Protein AF-A0A7Y2A529-F1 (afdb_monomer_lite)

Foldseek 3Di:
DDDPCDPVNVVVVVVCVVQVLVVLLVPDDPLLVVVLVQQVVCCLVPVAGDQLVVGDVVSVVSCVVSVQWDADPRGTQDGPQFGPDDDPAWADRPPYITDGPDNVSNVD

pLDDT: mean 90.84, std 10.88, range [36.41, 98.38]

Structure (mmCIF, N/CA/C/O backbone):
data_AF-A0A7Y2A529-F1
#
_entry.id   AF-A0A7Y2A529-F1
#
loop_
_atom_site.group_PDB
_atom_site.id
_atom_site.type_symbol
_atom_site.label_atom_id
_atom_site.label_alt_id
_atom_site.label_comp_id
_atom_site.label_asym_id
_atom_site.label_entity_id
_atom_site.label_seq_id
_atom_site.pdbx_PDB_ins_code
_atom_site.Cartn_x
_atom_site.Cartn_y
_atom_site.Cartn_z
_atom_site.occupancy
_atom_site.B_iso_or_equiv
_atom_site.auth_seq_id
_atom_site.auth_comp_id
_atom_site.auth_asym_id
_atom_site.auth_atom_id
_atom_site.pdbx_PDB_model_num
ATOM 1 N N . MET A 1 1 ? 21.119 -25.361 -26.525 1.00 36.41 1 MET A N 1
ATOM 2 C CA . MET A 1 1 ? 19.965 -25.465 -25.611 1.00 36.41 1 MET A CA 1
ATOM 3 C C . MET A 1 1 ? 19.325 -24.086 -25.558 1.00 36.41 1 MET A C 1
ATOM 5 O O . MET A 1 1 ? 19.829 -23.227 -24.855 1.00 36.41 1 MET A O 1
ATOM 9 N N . LEU A 1 2 ? 18.344 -23.828 -26.427 1.00 43.34 2 LEU A N 1
ATOM 10 C CA . LEU A 1 2 ? 17.608 -22.561 -26.476 1.00 43.34 2 LEU A CA 1
ATOM 11 C C . LEU A 1 2 ? 16.368 -22.736 -25.604 1.00 43.34 2 LEU A C 1
ATOM 13 O O . LEU A 1 2 ? 15.503 -23.541 -25.943 1.00 43.34 2 LEU A O 1
ATOM 17 N N . ILE A 1 3 ? 16.312 -22.040 -24.471 1.00 50.44 3 ILE A N 1
ATOM 18 C CA . ILE A 1 3 ? 15.067 -21.906 -23.718 1.00 50.44 3 ILE A CA 1
ATOM 19 C C . ILE A 1 3 ? 14.208 -20.959 -24.552 1.00 50.44 3 ILE A C 1
ATOM 21 O O . ILE A 1 3 ? 14.548 -19.789 -24.705 1.00 50.44 3 ILE A O 1
ATOM 25 N N . ALA A 1 4 ? 13.158 -21.486 -25.177 1.00 55.56 4 ALA A N 1
ATOM 26 C CA . ALA A 1 4 ? 12.121 -20.648 -25.749 1.00 55.56 4 ALA A CA 1
ATOM 27 C C . ALA A 1 4 ? 11.462 -19.920 -24.575 1.00 55.56 4 ALA A C 1
ATOM 29 O O . ALA A 1 4 ? 10.769 -20.556 -23.783 1.00 55.56 4 ALA A O 1
ATOM 30 N N . THR A 1 5 ? 11.737 -18.625 -24.424 1.00 58.34 5 THR A N 1
ATOM 31 C CA . THR A 1 5 ? 11.035 -17.768 -23.468 1.00 58.34 5 THR A CA 1
ATOM 32 C C . THR A 1 5 ? 9.548 -17.921 -23.757 1.00 58.34 5 THR A C 1
ATOM 34 O O . THR A 1 5 ? 9.103 -17.689 -24.888 1.00 58.34 5 THR A O 1
ATOM 37 N N . SER A 1 6 ? 8.788 -18.423 -22.785 1.00 75.88 6 SER A N 1
ATOM 38 C CA . SER A 1 6 ? 7.368 -18.662 -22.999 1.00 75.88 6 SER A CA 1
ATOM 39 C C . SER A 1 6 ? 6.664 -17.316 -23.191 1.00 75.88 6 SER A C 1
ATOM 41 O O . SER A 1 6 ? 7.129 -16.274 -22.726 1.00 75.88 6 SER A O 1
ATOM 43 N N . THR A 1 7 ? 5.518 -17.302 -23.871 1.00 83.62 7 THR A N 1
ATOM 44 C CA . THR 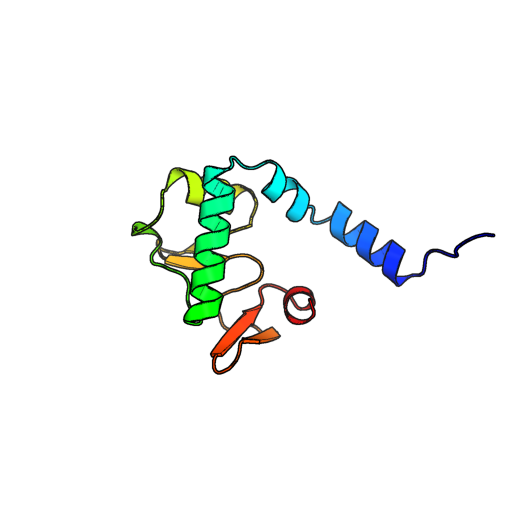A 1 7 ? 4.720 -16.072 -24.014 1.00 83.62 7 THR A CA 1
ATOM 45 C C . THR A 1 7 ? 4.359 -15.453 -22.655 1.00 83.62 7 THR A C 1
ATOM 47 O O . THR A 1 7 ? 4.173 -14.239 -22.579 1.00 83.62 7 THR A O 1
ATOM 50 N N . ALA A 1 8 ? 4.300 -16.265 -21.592 1.00 82.38 8 ALA A N 1
ATOM 51 C CA . ALA A 1 8 ? 4.072 -15.811 -20.225 1.00 82.38 8 ALA A CA 1
ATOM 52 C C . ALA A 1 8 ? 5.277 -15.041 -19.667 1.00 82.38 8 ALA A C 1
ATOM 54 O O . ALA A 1 8 ? 5.088 -13.935 -19.172 1.00 82.38 8 ALA A O 1
ATOM 55 N N . ASP A 1 9 ? 6.498 -15.555 -19.828 1.00 86.88 9 ASP A N 1
ATOM 56 C CA . ASP A 1 9 ? 7.722 -14.898 -19.342 1.00 86.88 9 ASP A CA 1
ATOM 57 C C . ASP A 1 9 ? 7.917 -13.532 -20.011 1.00 86.88 9 ASP A C 1
ATOM 59 O O . ASP A 1 9 ? 8.051 -12.510 -19.343 1.00 86.88 9 ASP A O 1
ATOM 63 N N . ALA A 1 10 ? 7.796 -13.481 -21.342 1.00 87.12 10 ALA A N 1
ATOM 64 C CA . ALA A 1 10 ? 7.857 -12.226 -22.093 1.00 87.12 10 ALA A CA 1
ATOM 65 C C . ALA A 1 10 ? 6.675 -11.285 -21.776 1.00 87.12 10 ALA A C 1
ATOM 67 O O . ALA A 1 10 ? 6.731 -10.080 -22.032 1.00 87.12 10 ALA A O 1
ATOM 68 N N . GLY A 1 11 ? 5.554 -11.826 -21.291 1.00 86.69 11 GLY A N 1
ATOM 69 C CA . GLY A 1 11 ? 4.423 -11.055 -20.778 1.00 86.69 11 GLY A CA 1
ATOM 70 C C . GLY A 1 11 ? 4.734 -10.420 -19.427 1.00 86.69 11 GLY A C 1
ATOM 71 O O . GLY A 1 11 ? 4.534 -9.218 -19.271 1.00 86.69 11 GLY A O 1
ATOM 72 N N . PHE A 1 12 ? 5.269 -11.209 -18.496 1.00 85.44 12 PHE A N 1
ATOM 73 C CA . PHE A 1 12 ? 5.687 -10.758 -17.174 1.00 85.44 12 PHE A CA 1
ATOM 74 C C . PHE A 1 12 ? 6.793 -9.704 -17.269 1.00 85.44 12 PHE A C 1
ATOM 76 O O . PHE A 1 12 ? 6.636 -8.629 -16.704 1.00 85.44 12 PHE A O 1
ATOM 83 N N . GLU A 1 13 ? 7.835 -9.932 -18.074 1.00 88.12 13 GLU A N 1
ATOM 84 C CA . GLU A 1 13 ? 8.909 -8.950 -18.293 1.00 88.12 13 GLU A CA 1
ATOM 85 C C . GLU A 1 13 ? 8.371 -7.602 -18.797 1.00 88.12 13 GLU A C 1
ATOM 87 O O . GLU A 1 13 ? 8.748 -6.547 -18.287 1.00 88.12 13 GLU A O 1
ATOM 92 N N . ARG A 1 14 ? 7.441 -7.616 -19.764 1.00 89.88 14 ARG A N 1
ATOM 93 C CA . ARG A 1 14 ? 6.795 -6.385 -20.252 1.00 89.88 14 ARG A CA 1
ATOM 94 C C . ARG A 1 14 ? 5.948 -5.716 -19.179 1.00 89.88 14 ARG A C 1
ATOM 96 O O . ARG A 1 14 ? 5.965 -4.489 -19.091 1.00 89.88 14 ARG A O 1
ATOM 103 N N . LEU A 1 15 ? 5.205 -6.493 -18.393 1.00 86.19 15 LEU A N 1
ATOM 104 C CA . LEU A 1 15 ? 4.400 -5.964 -17.298 1.00 86.19 15 LEU A CA 1
ATOM 105 C C . LEU A 1 15 ? 5.294 -5.293 -16.250 1.00 86.19 15 LEU A C 1
ATOM 107 O O . LEU A 1 15 ? 5.053 -4.134 -15.932 1.00 86.19 15 LEU A O 1
ATOM 111 N N . SER A 1 16 ? 6.344 -5.969 -15.780 1.00 86.44 16 SER A N 1
ATOM 112 C CA . SER A 1 16 ? 7.297 -5.429 -14.803 1.00 86.44 16 SER A CA 1
ATOM 113 C C . SER A 1 16 ? 8.016 -4.185 -15.325 1.00 86.44 16 SER A C 1
ATOM 115 O O . SER A 1 16 ? 8.175 -3.221 -14.586 1.00 86.44 16 SER A O 1
ATOM 117 N N . ALA A 1 17 ? 8.375 -4.156 -16.613 1.00 89.06 17 ALA A N 1
ATOM 118 C CA . ALA A 1 17 ? 8.957 -2.968 -17.237 1.00 89.06 17 ALA A CA 1
ATOM 119 C C . ALA A 1 17 ? 7.962 -1.796 -17.345 1.00 89.06 17 ALA A C 1
ATOM 121 O O . ALA A 1 17 ? 8.368 -0.636 -17.299 1.00 89.06 17 ALA A O 1
ATOM 122 N N . THR A 1 18 ? 6.665 -2.082 -17.500 1.00 89.12 18 THR A N 1
ATOM 123 C CA . THR A 1 18 ? 5.612 -1.055 -17.604 1.00 89.12 18 THR A CA 1
ATOM 124 C C . THR A 1 18 ? 5.186 -0.538 -16.227 1.00 89.12 18 THR A C 1
ATOM 126 O O . THR A 1 18 ? 4.924 0.653 -16.069 1.00 89.12 18 THR A O 1
ATOM 129 N N . PHE A 1 19 ? 5.151 -1.417 -15.224 1.00 86.31 19 PHE A N 1
ATOM 130 C CA . PHE A 1 19 ? 4.720 -1.134 -13.856 1.00 86.31 19 PHE A CA 1
ATOM 131 C C . PHE A 1 19 ? 5.815 -1.545 -12.856 1.00 86.31 19 PHE A C 1
ATOM 133 O O . PHE A 1 19 ? 5.681 -2.562 -12.170 1.00 86.31 19 PHE A O 1
ATOM 140 N N . PRO A 1 20 ? 6.906 -0.765 -12.742 1.00 91.31 20 PRO A N 1
ATOM 141 C CA . PRO A 1 20 ? 8.084 -1.129 -11.953 1.00 91.31 20 PRO A CA 1
ATOM 142 C C . PRO A 1 20 ? 7.896 -0.832 -10.455 1.00 91.31 20 PRO A C 1
ATOM 144 O O . PRO A 1 20 ? 8.779 -0.278 -9.802 1.00 91.31 20 PRO A O 1
ATOM 147 N N . LEU A 1 21 ? 6.726 -1.154 -9.891 1.00 90.50 21 LEU A N 1
ATOM 148 C CA . LEU A 1 21 ? 6.401 -0.852 -8.493 1.00 90.50 21 LEU A CA 1
ATOM 149 C C . LEU A 1 21 ? 7.402 -1.499 -7.527 1.00 90.50 21 LEU A C 1
ATOM 151 O O . LEU A 1 21 ? 7.822 -0.860 -6.569 1.00 90.50 21 LEU A O 1
ATOM 155 N N . ALA A 1 22 ? 7.816 -2.740 -7.798 1.00 88.94 22 ALA A N 1
ATOM 156 C CA . ALA A 1 22 ? 8.786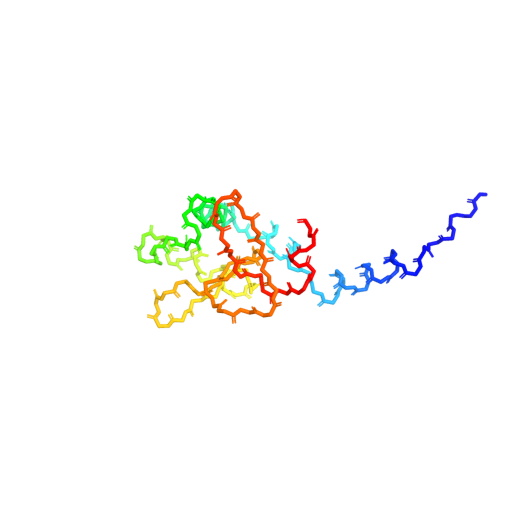 -3.450 -6.967 1.00 88.94 22 ALA A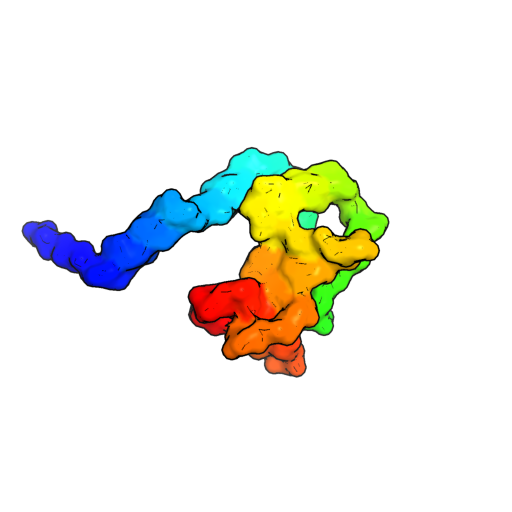 CA 1
ATOM 157 C C . ALA A 1 22 ? 10.133 -2.710 -6.882 1.00 88.94 22 ALA A C 1
ATOM 159 O O . ALA A 1 22 ? 10.672 -2.554 -5.786 1.00 88.94 22 ALA A O 1
ATOM 160 N N . ASP A 1 23 ? 10.633 -2.202 -8.012 1.00 93.88 23 ASP A N 1
ATOM 161 C CA . ASP A 1 23 ? 11.887 -1.446 -8.066 1.00 93.88 23 ASP A CA 1
ATOM 162 C C . ASP A 1 23 ? 11.745 -0.111 -7.326 1.00 93.88 23 ASP A C 1
ATOM 164 O O . ASP A 1 23 ? 12.551 0.206 -6.451 1.00 93.88 23 ASP A O 1
ATOM 168 N N . ARG A 1 24 ? 10.655 0.627 -7.581 1.00 95.75 24 ARG A N 1
ATOM 169 C CA . ARG A 1 24 ? 10.365 1.894 -6.886 1.00 95.75 24 ARG A CA 1
ATOM 170 C C . ARG A 1 24 ? 10.265 1.706 -5.373 1.00 95.75 24 ARG A C 1
ATOM 172 O O . ARG A 1 24 ? 10.793 2.513 -4.614 1.00 95.75 24 ARG A O 1
ATOM 179 N N . LEU A 1 25 ? 9.619 0.630 -4.923 1.00 94.56 25 LEU A N 1
ATOM 180 C CA . LEU A 1 25 ? 9.492 0.302 -3.505 1.00 94.56 25 LEU A CA 1
ATOM 181 C C . LEU A 1 25 ? 10.852 -0.057 -2.888 1.00 94.56 25 LEU A C 1
ATOM 183 O O . LEU A 1 25 ? 11.117 0.314 -1.745 1.00 94.56 25 LEU A O 1
ATOM 187 N N . ALA A 1 26 ? 11.724 -0.751 -3.627 1.00 94.31 26 ALA A N 1
ATOM 188 C CA . ALA A 1 26 ? 13.073 -1.094 -3.178 1.00 94.31 26 ALA A CA 1
ATOM 189 C C . ALA A 1 26 ? 13.969 0.146 -3.006 1.00 94.31 26 ALA A C 1
ATOM 191 O O . ALA A 1 26 ? 14.788 0.183 -2.084 1.00 94.31 26 ALA A O 1
ATOM 192 N N . GLU A 1 27 ? 13.778 1.168 -3.840 1.00 97.25 27 GLU A N 1
ATOM 193 C CA . GLU A 1 27 ? 14.515 2.438 -3.796 1.00 97.25 27 GLU A CA 1
ATOM 194 C C . GLU A 1 27 ? 14.084 3.369 -2.649 1.00 97.25 27 GLU A C 1
ATOM 196 O O . GLU A 1 27 ? 14.839 4.269 -2.268 1.00 97.25 27 GLU A O 1
ATOM 201 N N . LEU A 1 28 ? 12.906 3.154 -2.054 1.00 97.50 28 LEU A N 1
ATOM 202 C CA . LEU A 1 28 ? 12.440 3.959 -0.924 1.00 97.50 28 LEU A CA 1
ATOM 203 C C . LEU A 1 28 ? 13.344 3.814 0.307 1.00 97.50 28 LEU A C 1
ATOM 205 O O . LEU A 1 28 ? 13.926 2.754 0.512 1.00 97.50 28 LEU A O 1
ATOM 209 N N . PRO A 1 29 ? 13.400 4.807 1.212 1.00 97.31 29 PRO A N 1
ATOM 210 C CA . PRO A 1 29 ? 14.101 4.669 2.486 1.00 97.31 29 PRO A CA 1
ATOM 211 C C . PRO A 1 29 ? 13.600 3.480 3.317 1.00 97.31 29 PRO A C 1
ATOM 213 O O . PRO A 1 29 ? 12.405 3.174 3.338 1.00 97.31 29 PRO A O 1
ATOM 216 N N . ASP A 1 30 ? 14.486 2.870 4.110 1.00 97.81 30 ASP A N 1
ATOM 217 C CA . ASP A 1 30 ? 14.149 1.734 4.980 1.00 97.81 30 ASP A CA 1
ATOM 218 C C . ASP A 1 30 ? 12.941 1.999 5.893 1.00 97.81 30 ASP A C 1
ATOM 220 O O . ASP A 1 30 ? 12.172 1.086 6.190 1.00 97.81 30 ASP A O 1
ATOM 224 N N . GLY A 1 31 ? 12.781 3.245 6.356 1.00 98.00 31 GLY A N 1
ATOM 225 C CA . GLY A 1 31 ? 11.637 3.669 7.164 1.00 98.00 31 GLY A CA 1
ATOM 226 C C . GLY A 1 31 ? 10.311 3.503 6.426 1.00 98.00 31 GLY A C 1
ATOM 227 O O . GLY A 1 31 ? 9.402 2.868 6.956 1.00 98.00 31 GLY A O 1
ATOM 228 N N . ALA A 1 32 ? 10.242 3.961 5.175 1.00 98.12 32 ALA A N 1
ATOM 229 C CA . ALA A 1 32 ? 9.057 3.830 4.335 1.00 98.12 32 ALA A CA 1
ATOM 230 C C . ALA A 1 32 ? 8.752 2.366 3.998 1.00 98.12 32 ALA A C 1
ATOM 232 O O . ALA A 1 32 ? 7.611 1.930 4.139 1.00 98.12 32 ALA A O 1
ATOM 233 N N . ARG A 1 33 ? 9.773 1.561 3.673 1.00 98.00 33 ARG A N 1
ATOM 234 C CA . ARG A 1 33 ? 9.581 0.119 3.428 1.00 98.00 33 ARG A CA 1
ATOM 235 C C . ARG A 1 33 ? 9.067 -0.622 4.668 1.00 98.00 33 ARG A C 1
ATOM 237 O O . ARG A 1 33 ? 8.217 -1.502 4.554 1.00 98.00 33 ARG A O 1
ATOM 244 N N . ARG A 1 34 ? 9.534 -0.256 5.870 1.00 98.12 34 ARG A N 1
ATOM 245 C CA . ARG A 1 34 ? 8.992 -0.800 7.130 1.00 98.12 34 ARG A CA 1
ATOM 246 C C . ARG A 1 34 ? 7.556 -0.349 7.386 1.00 98.12 34 ARG A C 1
ATOM 248 O O . ARG A 1 34 ? 6.761 -1.164 7.842 1.00 98.12 34 ARG A O 1
ATOM 255 N N . THR A 1 35 ? 7.218 0.905 7.087 1.00 98.38 35 THR A N 1
ATOM 256 C CA . THR A 1 35 ? 5.838 1.405 7.182 1.00 98.38 35 THR A CA 1
ATOM 257 C C . THR A 1 35 ? 4.905 0.642 6.243 1.00 98.38 35 THR A C 1
ATOM 259 O O . THR A 1 35 ? 3.850 0.200 6.688 1.00 98.38 35 THR A O 1
ATOM 262 N N . HIS A 1 36 ? 5.307 0.403 4.991 1.00 98.19 36 HIS A N 1
ATOM 263 C CA . HIS A 1 36 ? 4.536 -0.415 4.046 1.00 98.19 36 HIS A CA 1
ATOM 264 C C . HIS A 1 36 ? 4.295 -1.823 4.580 1.00 98.19 36 HIS A C 1
ATOM 266 O O . HIS A 1 36 ? 3.153 -2.271 4.646 1.00 98.19 36 HIS A O 1
ATOM 272 N N . ARG A 1 37 ? 5.350 -2.478 5.079 1.00 97.75 37 ARG A N 1
ATOM 273 C CA . ARG A 1 37 ? 5.228 -3.798 5.702 1.00 97.75 37 ARG A CA 1
ATOM 274 C C . ARG A 1 37 ? 4.260 -3.800 6.885 1.00 97.75 37 ARG A C 1
ATOM 276 O O . ARG A 1 37 ? 3.430 -4.692 6.967 1.00 97.75 37 ARG A O 1
ATOM 283 N N . ALA A 1 38 ? 4.324 -2.801 7.763 1.00 98.06 38 ALA A N 1
ATOM 284 C CA . ALA A 1 38 ? 3.417 -2.706 8.906 1.00 98.06 38 ALA A CA 1
ATOM 285 C C . ALA A 1 38 ? 1.945 -2.538 8.480 1.00 98.06 38 ALA A C 1
ATOM 287 O O . ALA A 1 38 ? 1.053 -3.093 9.122 1.00 98.06 38 ALA A O 1
ATOM 288 N N . ILE A 1 39 ? 1.683 -1.813 7.386 1.00 98.12 39 ILE A N 1
ATOM 289 C CA . ILE A 1 39 ? 0.333 -1.703 6.815 1.00 98.12 39 ILE A CA 1
ATOM 290 C C . ILE A 1 39 ? -0.143 -3.073 6.322 1.00 98.12 39 ILE A C 1
ATOM 292 O O . ILE A 1 39 ? -1.244 -3.493 6.676 1.00 98.12 39 ILE A O 1
ATOM 296 N N . LEU A 1 40 ? 0.692 -3.788 5.561 1.00 96.69 40 LEU A N 1
ATOM 297 C CA . LEU A 1 40 ? 0.359 -5.119 5.046 1.00 96.69 40 LEU A CA 1
ATOM 298 C C . LEU A 1 40 ? 0.150 -6.142 6.164 1.00 96.69 40 LEU A C 1
ATOM 300 O O . LEU A 1 40 ? -0.830 -6.877 6.134 1.00 96.69 40 LEU A O 1
ATOM 304 N N . ASP A 1 41 ? 1.016 -6.153 7.176 1.00 96.31 41 ASP A N 1
ATOM 305 C CA . ASP A 1 41 ? 0.873 -7.026 8.344 1.00 96.31 41 ASP A CA 1
ATOM 306 C C . ASP A 1 41 ? -0.458 -6.760 9.077 1.00 96.31 41 ASP A C 1
ATOM 308 O O . ASP A 1 41 ? -1.087 -7.693 9.577 1.00 96.31 41 ASP A O 1
ATOM 312 N N . THR A 1 42 ? -0.931 -5.507 9.097 1.00 96.44 42 THR A N 1
ATOM 313 C CA . THR A 1 42 ? -2.243 -5.164 9.673 1.00 96.44 42 THR A CA 1
ATOM 314 C C . THR A 1 42 ? -3.385 -5.695 8.808 1.00 96.44 42 THR A C 1
ATOM 316 O O . THR A 1 42 ? -4.249 -6.387 9.338 1.00 96.44 42 THR A O 1
ATOM 319 N N . TYR A 1 43 ? -3.345 -5.478 7.486 1.00 94.81 43 TYR A N 1
ATOM 320 C CA . TYR A 1 43 ? -4.321 -6.062 6.554 1.00 94.81 43 TYR A CA 1
ATOM 321 C C . TYR A 1 43 ? -4.414 -7.584 6.707 1.00 94.81 43 TYR A C 1
ATOM 323 O O . TYR A 1 43 ? -5.511 -8.130 6.784 1.00 94.81 43 TYR A O 1
ATOM 331 N N . LEU A 1 44 ? -3.272 -8.273 6.796 1.00 93.12 44 LEU A N 1
ATOM 332 C CA . LEU A 1 44 ? -3.224 -9.725 6.982 1.00 93.12 44 LEU A CA 1
ATOM 333 C C . LEU A 1 44 ? -3.863 -10.172 8.305 1.00 93.12 44 LEU A C 1
ATOM 335 O O . LEU A 1 44 ? -4.428 -11.261 8.374 1.00 93.12 44 LEU A O 1
ATOM 339 N N . ALA A 1 45 ? -3.764 -9.353 9.353 1.00 93.69 45 ALA A N 1
ATOM 340 C CA . ALA A 1 45 ? -4.284 -9.676 10.677 1.00 93.69 45 ALA A CA 1
ATOM 341 C C . ALA A 1 45 ? -5.771 -9.331 10.854 1.00 93.69 45 ALA A C 1
ATOM 343 O O . ALA A 1 45 ? -6.468 -10.027 11.593 1.00 93.69 45 ALA A O 1
ATOM 344 N N . THR A 1 46 ? -6.256 -8.253 10.232 1.00 93.19 46 THR A N 1
ATOM 345 C CA . THR A 1 46 ? -7.579 -7.673 10.536 1.00 93.19 46 THR A CA 1
ATOM 346 C C . THR A 1 46 ? -8.491 -7.524 9.322 1.00 93.19 46 THR A C 1
ATOM 348 O O . THR A 1 46 ? -9.690 -7.328 9.498 1.00 93.19 46 THR A O 1
ATOM 351 N N . GLY A 1 47 ? -7.947 -7.605 8.108 1.00 93.25 47 GLY A N 1
ATOM 352 C CA . GLY A 1 47 ? -8.637 -7.253 6.867 1.00 93.25 47 GLY A CA 1
ATOM 353 C C . GLY A 1 47 ? -8.633 -5.771 6.524 1.00 93.25 47 GLY A C 1
ATOM 354 O O . GLY A 1 47 ? -9.102 -5.410 5.451 1.00 93.25 47 GLY A O 1
ATOM 355 N N . GLU A 1 48 ? -8.096 -4.924 7.399 1.00 94.75 48 GLU A N 1
ATOM 356 C CA . GLU A 1 48 ? -8.142 -3.469 7.271 1.00 94.75 48 GLU A CA 1
ATOM 357 C C . GLU A 1 48 ? -6.759 -2.855 7.535 1.00 94.75 48 GLU A C 1
ATOM 359 O O . GLU A 1 48 ? -5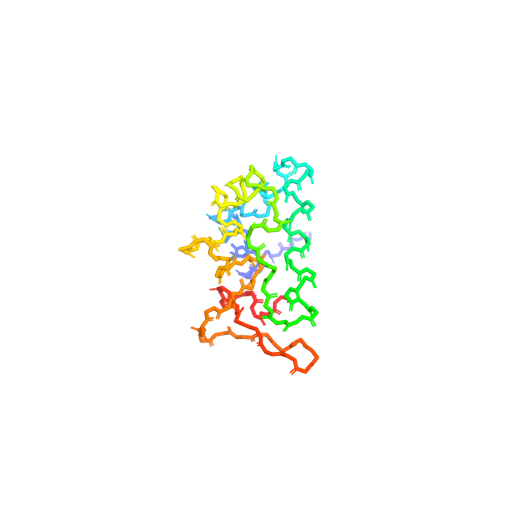.960 -3.413 8.296 1.00 94.75 48 GLU A O 1
ATOM 364 N N . PRO A 1 49 ? -6.448 -1.684 6.960 1.00 96.69 49 PRO A N 1
ATOM 365 C CA . PRO A 1 49 ? -5.207 -0.987 7.243 1.00 96.69 49 PRO A CA 1
ATOM 366 C C . PRO A 1 49 ? -5.232 -0.355 8.643 1.00 96.69 49 PRO A C 1
ATOM 368 O O . PRO A 1 49 ? -6.295 -0.130 9.232 1.00 96.69 49 PRO A O 1
ATOM 371 N N . PRO A 1 50 ? -4.062 0.013 9.193 1.00 97.50 50 PRO A N 1
ATOM 372 C CA . PRO A 1 50 ? -4.020 0.860 10.374 1.00 97.50 50 PRO A CA 1
ATOM 373 C C . PRO A 1 50 ? -4.530 2.271 10.039 1.00 97.50 50 PRO A C 1
ATOM 375 O O . PRO A 1 50 ? -4.556 2.697 8.884 1.00 97.50 50 PRO A O 1
ATOM 378 N N . SER A 1 51 ? -4.869 3.049 11.069 1.00 96.94 51 SER A N 1
ATOM 379 C CA .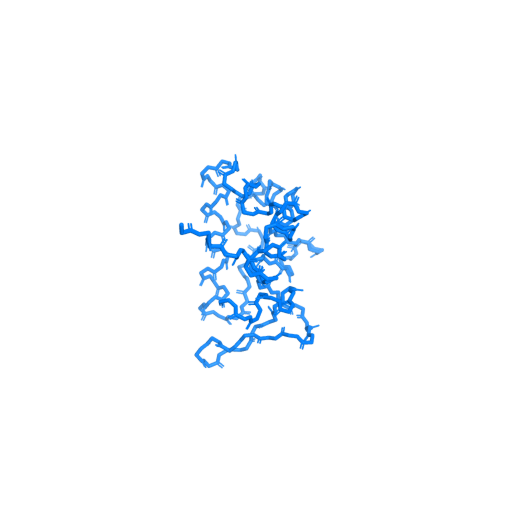 SER A 1 51 ? -5.151 4.478 10.888 1.00 96.94 51 SER A CA 1
ATOM 380 C C . SER A 1 51 ? -3.921 5.206 10.338 1.00 96.94 51 SER A C 1
ATOM 382 O O . SER A 1 51 ? -2.827 5.069 10.889 1.00 96.94 51 SER A O 1
ATOM 384 N N . ALA A 1 52 ? -4.102 6.035 9.305 1.00 96.38 52 ALA A N 1
ATOM 385 C CA . ALA A 1 52 ? -3.016 6.823 8.718 1.00 96.38 52 ALA A CA 1
ATOM 386 C C . ALA A 1 52 ? -2.328 7.727 9.756 1.00 96.38 52 ALA A C 1
ATOM 388 O O . ALA A 1 52 ? -1.112 7.890 9.734 1.00 96.38 52 ALA A O 1
ATOM 389 N N . GLY A 1 53 ? -3.093 8.258 10.719 1.00 96.12 53 GLY A N 1
ATOM 390 C CA . GLY A 1 53 ? -2.568 9.107 11.792 1.00 96.12 53 GLY A CA 1
ATOM 391 C C . GLY A 1 53 ? -1.663 8.382 12.795 1.00 96.12 53 GLY A C 1
ATOM 392 O O . GLY A 1 53 ? -1.007 9.040 13.598 1.00 96.12 53 GLY A O 1
ATOM 393 N N . ALA A 1 54 ? -1.614 7.046 12.765 1.00 95.56 54 ALA A N 1
ATOM 394 C CA . ALA A 1 54 ? -0.699 6.248 13.580 1.00 95.56 54 ALA A CA 1
ATOM 395 C C . ALA A 1 54 ? 0.673 6.028 12.912 1.00 95.56 54 ALA A C 1
ATOM 397 O O . ALA A 1 54 ? 1.554 5.411 13.513 1.00 95.56 54 ALA A O 1
ATOM 398 N N . LEU A 1 55 ? 0.857 6.497 11.674 1.00 97.25 55 LEU A N 1
ATOM 399 C CA . LEU A 1 55 ? 2.065 6.297 10.880 1.00 97.25 55 LEU A CA 1
ATOM 400 C C . LEU A 1 55 ? 2.821 7.614 10.680 1.00 97.25 55 LEU A C 1
ATOM 402 O O . LEU A 1 55 ? 2.263 8.702 10.801 1.00 97.25 55 LEU A O 1
ATOM 406 N N . ASP A 1 56 ? 4.108 7.510 10.345 1.00 97.50 56 ASP A N 1
ATOM 407 C CA . ASP A 1 56 ? 4.903 8.679 9.970 1.00 97.50 56 ASP A CA 1
ATOM 408 C C . ASP A 1 56 ? 4.375 9.262 8.641 1.00 97.50 56 ASP A C 1
ATOM 410 O O . ASP A 1 56 ? 4.391 8.559 7.620 1.00 97.50 56 ASP A O 1
ATOM 414 N N . PRO A 1 57 ? 3.928 10.531 8.616 1.00 96.81 57 PRO A N 1
ATOM 415 C CA . PRO A 1 57 ? 3.363 11.143 7.417 1.00 96.81 57 PRO A CA 1
ATOM 416 C C . PRO A 1 57 ? 4.381 11.272 6.276 1.00 96.81 57 PRO A C 1
ATOM 418 O O . PRO A 1 57 ? 3.993 11.241 5.112 1.00 96.81 57 PRO A O 1
ATOM 421 N N . THR A 1 58 ? 5.678 11.364 6.580 1.00 97.94 58 THR A N 1
ATOM 422 C CA . THR A 1 58 ? 6.748 11.429 5.570 1.00 97.94 58 THR A CA 1
ATOM 423 C C . THR A 1 58 ? 6.883 10.098 4.840 1.00 97.94 58 THR A C 1
ATOM 425 O O . THR A 1 58 ? 7.058 10.062 3.624 1.00 97.94 58 THR A O 1
ATOM 428 N N . HIS A 1 59 ? 6.774 8.987 5.574 1.00 98.25 59 HIS A N 1
ATOM 429 C CA . HIS A 1 59 ? 6.800 7.651 4.984 1.00 98.25 59 HIS A CA 1
ATOM 430 C C . HIS A 1 59 ? 5.533 7.359 4.187 1.00 98.25 59 HIS A C 1
ATOM 432 O O . HIS A 1 59 ? 5.630 6.787 3.106 1.00 98.25 59 HIS A O 1
ATOM 438 N N . LEU A 1 60 ? 4.365 7.767 4.693 1.00 97.62 60 LEU A N 1
ATOM 439 C CA . LEU A 1 60 ? 3.114 7.649 3.945 1.00 97.62 60 LEU A CA 1
ATOM 440 C C . LEU A 1 60 ? 3.164 8.440 2.639 1.00 97.62 60 LEU A C 1
ATOM 442 O O . LEU A 1 60 ? 2.843 7.880 1.599 1.00 97.62 60 LEU A O 1
ATOM 446 N N . ALA A 1 61 ? 3.637 9.688 2.669 1.00 97.56 61 ALA A N 1
ATOM 447 C CA . ALA A 1 61 ? 3.807 10.485 1.459 1.00 97.56 61 ALA A CA 1
ATOM 448 C C . ALA A 1 61 ? 4.747 9.796 0.457 1.00 97.56 61 ALA A C 1
ATOM 450 O O . ALA A 1 61 ? 4.387 9.635 -0.703 1.00 97.56 61 ALA A O 1
ATOM 451 N N . ALA A 1 62 ? 5.907 9.306 0.908 1.00 98.00 62 ALA A N 1
ATOM 452 C CA . ALA A 1 62 ? 6.850 8.597 0.042 1.00 98.00 62 ALA A CA 1
ATOM 453 C C . ALA A 1 62 ? 6.260 7.318 -0.584 1.00 98.00 62 ALA A C 1
ATOM 455 O O . ALA A 1 62 ? 6.575 6.992 -1.724 1.00 98.00 62 ALA A O 1
ATOM 456 N N . LEU A 1 63 ? 5.407 6.596 0.149 1.00 98.31 63 LEU A N 1
ATOM 457 C CA . LEU A 1 63 ? 4.706 5.420 -0.366 1.00 98.31 63 LEU A CA 1
ATOM 458 C C . LEU A 1 63 ? 3.615 5.788 -1.375 1.00 98.31 63 LEU A C 1
ATOM 460 O O . LEU A 1 63 ? 3.451 5.073 -2.363 1.00 98.31 63 LEU A O 1
ATOM 464 N N . SER A 1 64 ? 2.902 6.892 -1.154 1.00 97.19 64 SER A N 1
ATOM 465 C CA . SER A 1 64 ? 1.907 7.400 -2.100 1.00 97.19 64 SER A CA 1
ATOM 466 C C . SER A 1 64 ? 2.533 7.871 -3.411 1.00 97.19 64 SER A C 1
ATOM 468 O O . SER A 1 64 ? 1.990 7.584 -4.469 1.00 97.19 64 SER A O 1
ATOM 470 N N . GLU A 1 65 ? 3.700 8.522 -3.369 1.00 96.75 65 GLU A N 1
ATOM 471 C CA . GLU A 1 65 ? 4.415 8.990 -4.573 1.00 96.75 65 GLU A CA 1
ATOM 472 C C . GLU A 1 65 ? 4.815 7.856 -5.530 1.00 96.75 65 GLU A C 1
ATOM 474 O O . GLU A 1 65 ? 5.009 8.083 -6.723 1.00 96.75 65 GLU A O 1
ATOM 479 N N . VAL A 1 66 ? 4.952 6.628 -5.020 1.00 95.81 66 VAL A N 1
ATOM 480 C CA . VAL A 1 66 ? 5.274 5.448 -5.835 1.00 95.81 66 VAL A CA 1
ATOM 481 C C . VAL A 1 66 ? 4.071 4.536 -6.075 1.00 95.81 66 VAL A C 1
ATOM 483 O O . VAL A 1 66 ? 4.266 3.416 -6.538 1.00 95.81 66 VAL A O 1
ATOM 486 N N . ASP A 1 67 ? 2.854 4.990 -5.762 1.00 93.44 67 ASP A N 1
ATOM 487 C CA . ASP A 1 67 ? 1.595 4.235 -5.869 1.00 93.44 67 ASP A CA 1
ATOM 488 C C . ASP A 1 67 ? 1.518 2.978 -4.972 1.00 93.44 67 ASP A C 1
ATOM 490 O O . ASP A 1 67 ? 0.676 2.100 -5.171 1.00 93.44 67 ASP A O 1
ATOM 494 N N . ALA A 1 68 ? 2.380 2.866 -3.954 1.00 96.31 68 ALA A N 1
ATOM 495 C CA . ALA A 1 68 ? 2.385 1.720 -3.040 1.00 96.31 68 ALA A CA 1
ATOM 496 C C . ALA A 1 68 ? 1.275 1.797 -1.983 1.00 96.31 68 ALA A C 1
ATOM 498 O O . ALA A 1 68 ? 0.837 0.762 -1.476 1.00 96.31 68 ALA A O 1
ATOM 499 N N . VAL A 1 69 ? 0.835 3.008 -1.633 1.00 97.81 69 VAL A N 1
ATOM 500 C CA . VAL A 1 69 ? -0.254 3.277 -0.685 1.00 97.81 69 VAL A CA 1
ATOM 501 C C . VAL A 1 69 ? -1.159 4.357 -1.266 1.00 97.81 69 VAL A C 1
ATOM 503 O O . VAL A 1 69 ? -0.685 5.342 -1.816 1.00 97.81 69 VAL A O 1
ATOM 506 N N . VAL A 1 70 ? -2.468 4.187 -1.117 1.00 96.88 70 VAL A N 1
ATOM 507 C CA . VAL A 1 70 ? -3.475 5.175 -1.500 1.00 96.88 70 VAL A CA 1
ATOM 508 C C . VAL A 1 70 ? -4.128 5.697 -0.230 1.00 96.88 70 VAL A C 1
ATOM 510 O O . VAL A 1 70 ? -4.703 4.931 0.549 1.00 96.88 70 VAL A O 1
ATOM 513 N N . VAL A 1 71 ? -4.031 7.009 -0.030 1.00 96.56 71 VAL A N 1
ATOM 514 C CA . VAL A 1 71 ? -4.693 7.724 1.061 1.00 96.56 71 VAL A CA 1
ATOM 515 C C . VAL A 1 71 ? -5.799 8.586 0.468 1.00 96.56 71 VAL A C 1
ATOM 517 O O . VAL A 1 71 ? -5.528 9.415 -0.397 1.00 96.56 71 VAL A O 1
ATOM 520 N N . ASP A 1 72 ? -7.021 8.405 0.954 1.00 95.00 72 ASP A N 1
ATOM 521 C CA . ASP A 1 72 ? -8.198 9.184 0.572 1.00 95.00 72 ASP A CA 1
ATOM 522 C C . ASP A 1 72 ? -8.862 9.749 1.829 1.00 95.00 72 ASP A C 1
ATOM 524 O O . ASP A 1 72 ? -9.026 9.043 2.821 1.00 95.00 72 ASP A O 1
ATOM 528 N N . GLU A 1 73 ? -9.153 11.049 1.827 1.00 94.25 73 GLU A N 1
ATOM 529 C CA . GLU A 1 73 ? -9.707 11.784 2.981 1.00 94.25 73 GLU A CA 1
ATOM 530 C C . GLU A 1 73 ? -8.992 11.518 4.331 1.00 94.25 73 GLU A C 1
ATOM 532 O O . GLU A 1 73 ? -9.583 11.586 5.408 1.00 94.25 73 GLU A O 1
ATOM 537 N N . GLY A 1 74 ? -7.684 11.232 4.292 1.00 93.31 74 GLY A N 1
ATOM 538 C CA . GLY A 1 74 ? -6.878 10.925 5.481 1.00 93.31 74 GLY A CA 1
ATOM 539 C C . GLY A 1 74 ? -6.987 9.479 5.983 1.00 93.31 74 GLY A C 1
ATOM 540 O O . GLY A 1 74 ? -6.387 9.151 7.008 1.00 93.31 74 GLY A O 1
ATOM 541 N N . ALA A 1 75 ? -7.698 8.608 5.271 1.00 96.31 75 ALA A N 1
ATOM 542 C CA . ALA A 1 75 ? -7.753 7.171 5.505 1.00 96.31 75 ALA A CA 1
ATOM 543 C C . ALA A 1 75 ? -6.916 6.417 4.464 1.00 96.31 75 ALA A C 1
ATOM 545 O O . ALA A 1 75 ? -6.862 6.795 3.297 1.00 96.31 75 ALA A O 1
ATOM 546 N N . ILE A 1 76 ? -6.268 5.326 4.871 1.00 97.88 76 ILE A N 1
ATOM 547 C CA . ILE A 1 76 ? -5.637 4.409 3.918 1.00 97.88 76 ILE A CA 1
ATOM 548 C C . ILE A 1 76 ? -6.760 3.598 3.277 1.00 97.88 76 ILE A C 1
ATOM 550 O O . ILE A 1 76 ? -7.450 2.862 3.974 1.00 97.88 76 ILE A O 1
ATOM 554 N N . VAL A 1 77 ? -6.940 3.729 1.966 1.00 96.94 77 VAL A N 1
ATOM 555 C CA . VAL A 1 77 ? -7.941 2.962 1.202 1.00 96.94 77 VAL A CA 1
ATOM 556 C C . VAL A 1 77 ? -7.303 1.854 0.368 1.00 96.94 77 VAL A C 1
ATOM 558 O O . VAL A 1 77 ? -7.988 0.932 -0.070 1.00 96.94 77 VAL A O 1
ATOM 561 N N . GLY A 1 78 ? -5.983 1.900 0.182 1.00 96.69 78 GLY A N 1
ATOM 562 C CA . GLY A 1 78 ? -5.222 0.878 -0.525 1.00 96.69 78 GLY A CA 1
ATOM 563 C C . GLY A 1 78 ? -3.773 0.835 -0.068 1.00 96.69 78 GLY A C 1
ATOM 564 O O . GLY A 1 78 ? -3.183 1.858 0.269 1.00 96.69 78 GLY A O 1
ATOM 565 N N . ALA A 1 79 ? -3.197 -0.356 -0.052 1.00 97.06 79 ALA A N 1
ATOM 566 C CA . ALA A 1 79 ? -1.767 -0.567 0.087 1.00 97.06 79 ALA A CA 1
ATOM 567 C C . ALA A 1 79 ? -1.411 -1.819 -0.701 1.00 97.06 79 ALA A C 1
ATOM 569 O O . ALA A 1 79 ? -1.784 -2.917 -0.296 1.00 97.06 79 ALA A O 1
ATOM 570 N N . TYR A 1 80 ? -0.715 -1.649 -1.824 1.00 94.25 80 TYR A N 1
ATOM 571 C CA . TYR A 1 80 ? -0.455 -2.732 -2.765 1.00 94.25 80 TYR A CA 1
ATOM 572 C C . TYR A 1 80 ? 0.141 -3.951 -2.036 1.00 94.25 80 TYR A C 1
ATOM 574 O O . TYR A 1 80 ? 1.155 -3.781 -1.345 1.00 94.25 80 TYR A O 1
ATOM 582 N N . PRO A 1 81 ? -0.449 -5.157 -2.168 1.00 93.88 81 PRO A N 1
ATOM 583 C CA . PRO A 1 81 ? -1.492 -5.545 -3.138 1.00 93.88 81 PRO A CA 1
ATOM 584 C C . PRO A 1 81 ? -2.967 -5.370 -2.695 1.00 93.88 81 PRO A C 1
ATOM 586 O O . PRO A 1 81 ? -3.878 -5.660 -3.471 1.00 93.88 81 PRO A O 1
ATOM 589 N N . PHE A 1 82 ? -3.235 -4.919 -1.470 1.00 96.38 82 PHE A N 1
ATOM 590 C CA . PHE A 1 82 ? -4.567 -4.909 -0.854 1.00 96.38 82 PHE A CA 1
ATOM 591 C C . PHE A 1 82 ? -5.310 -3.572 -0.960 1.00 96.38 82 PHE A C 1
ATOM 593 O O . PHE A 1 82 ? -4.714 -2.501 -1.094 1.00 96.38 82 PHE A O 1
ATOM 600 N N . THR A 1 83 ? -6.634 -3.625 -0.833 1.00 96.12 83 THR A N 1
ATOM 601 C CA . THR A 1 83 ? -7.502 -2.453 -0.693 1.00 96.12 83 THR A CA 1
ATOM 602 C C . THR A 1 83 ? -8.731 -2.757 0.161 1.00 96.12 83 THR A C 1
ATOM 604 O O . THR A 1 83 ? -9.304 -3.844 0.081 1.00 96.12 83 THR A O 1
ATOM 607 N N . SER A 1 84 ? -9.152 -1.769 0.956 1.00 93.44 84 SER A N 1
ATOM 608 C CA . SER A 1 84 ? -10.438 -1.775 1.669 1.00 93.44 84 SER A CA 1
ATOM 609 C C . SER A 1 84 ? -11.619 -1.427 0.757 1.00 93.44 84 SER A C 1
ATOM 611 O O . SER A 1 84 ? -12.775 -1.508 1.169 1.00 93.44 84 SER A O 1
ATOM 613 N N . GLN A 1 85 ? -11.365 -1.015 -0.489 1.00 91.25 85 GLN A N 1
ATOM 614 C CA . GLN A 1 85 ? -12.429 -0.782 -1.457 1.00 91.25 85 GLN A CA 1
ATOM 615 C C . GLN A 1 85 ? -12.933 -2.108 -2.026 1.00 91.25 85 GLN A C 1
ATOM 617 O O . GLN A 1 85 ? -12.172 -3.039 -2.283 1.00 91.25 85 GLN A O 1
ATOM 622 N N . ALA A 1 86 ? -14.242 -2.187 -2.265 1.00 86.69 86 ALA A N 1
ATOM 623 C CA . ALA A 1 86 ? -14.822 -3.337 -2.938 1.00 86.69 86 ALA A CA 1
ATOM 624 C C . ALA A 1 86 ? -14.343 -3.380 -4.398 1.00 86.69 86 ALA A C 1
ATOM 626 O O . ALA A 1 86 ? -14.657 -2.489 -5.190 1.00 86.69 86 ALA A O 1
ATOM 627 N N . THR A 1 87 ? -13.616 -4.434 -4.765 1.00 88.81 87 THR A N 1
ATOM 628 C CA . THR A 1 87 ? -13.169 -4.684 -6.141 1.00 88.81 87 THR A CA 1
ATOM 629 C C . THR A 1 87 ? -13.717 -6.018 -6.655 1.00 88.81 87 THR A C 1
ATOM 631 O O . THR A 1 87 ? -14.249 -6.835 -5.903 1.00 88.81 87 THR A O 1
ATOM 634 N N . GLY A 1 88 ? -13.615 -6.255 -7.968 1.00 91.44 88 GLY A N 1
ATOM 635 C CA . GLY A 1 88 ? -14.015 -7.528 -8.584 1.00 91.44 88 GLY A CA 1
ATOM 636 C C . GLY A 1 88 ? -13.061 -8.699 -8.305 1.00 91.44 88 GLY A C 1
ATOM 637 O O . GLY A 1 88 ? -13.318 -9.805 -8.774 1.00 91.44 88 GLY A O 1
ATOM 638 N N . HIS A 1 89 ? -11.965 -8.464 -7.576 1.00 91.88 89 HIS A N 1
ATOM 639 C CA . HIS A 1 89 ? -10.921 -9.446 -7.287 1.00 91.88 89 HIS A CA 1
ATOM 640 C C . HIS A 1 89 ? -10.567 -9.359 -5.802 1.00 91.88 89 HIS A C 1
ATOM 642 O O . HIS A 1 89 ? -10.231 -8.288 -5.314 1.00 91.88 89 HIS A O 1
ATOM 648 N N . ALA A 1 90 ? -10.633 -10.467 -5.075 1.00 92.69 90 ALA A N 1
ATOM 649 C CA . ALA A 1 90 ? -10.382 -10.481 -3.639 1.00 92.69 90 ALA A CA 1
ATOM 650 C C . ALA A 1 90 ? -9.544 -11.695 -3.247 1.00 92.69 90 ALA A C 1
ATOM 652 O O . ALA A 1 90 ? -9.563 -12.719 -3.934 1.00 92.69 90 ALA A O 1
ATOM 653 N N . VAL A 1 91 ? -8.843 -11.577 -2.125 1.00 90.69 91 VAL A N 1
ATOM 654 C CA . VAL A 1 91 ? -8.044 -12.647 -1.528 1.00 90.69 91 VAL A CA 1
ATOM 655 C C . VAL A 1 91 ? -8.688 -13.063 -0.215 1.00 90.69 91 VAL A C 1
ATOM 657 O O . VAL A 1 91 ? -9.060 -12.219 0.601 1.00 90.69 91 VAL A O 1
ATOM 660 N N . GLN A 1 92 ? -8.813 -14.373 -0.005 1.00 90.94 92 GLN A N 1
ATOM 661 C CA . GLN A 1 92 ? -9.203 -14.926 1.285 1.00 90.94 92 GLN A CA 1
ATOM 662 C C . GLN A 1 92 ? -7.953 -15.177 2.135 1.00 90.94 92 GLN A C 1
ATOM 664 O O . GLN A 1 92 ? -7.130 -16.034 1.813 1.00 90.94 92 GLN A O 1
ATOM 669 N N . ILE A 1 93 ? -7.836 -14.447 3.239 1.00 86.38 93 ILE A N 1
ATOM 670 C CA . ILE A 1 93 ? -6.777 -14.572 4.237 1.00 86.38 93 ILE A CA 1
ATOM 671 C C . ILE A 1 93 ? -7.391 -15.224 5.474 1.00 86.38 93 ILE A C 1
ATOM 673 O O . ILE A 1 93 ? -8.004 -14.564 6.309 1.00 86.38 93 ILE A O 1
ATOM 677 N N . VAL A 1 94 ? -7.232 -16.543 5.585 1.00 85.44 94 VAL A N 1
ATOM 678 C CA . VAL A 1 94 ? -7.837 -17.356 6.653 1.00 85.44 94 VAL A CA 1
ATOM 679 C C . VAL A 1 94 ? -9.369 -17.172 6.685 1.00 85.44 94 VAL A C 1
ATOM 681 O O . VAL A 1 94 ? -10.066 -17.742 5.842 1.00 85.44 94 VAL A O 1
ATOM 684 N N . GLU A 1 95 ? -9.894 -16.373 7.617 1.00 85.94 95 GLU A N 1
ATOM 685 C CA . GLU A 1 95 ? -11.329 -16.088 7.786 1.00 85.94 95 GLU A CA 1
ATOM 686 C C . GLU A 1 95 ? -11.749 -14.728 7.203 1.00 85.94 95 GLU A C 1
ATOM 688 O O . GLU A 1 95 ? -1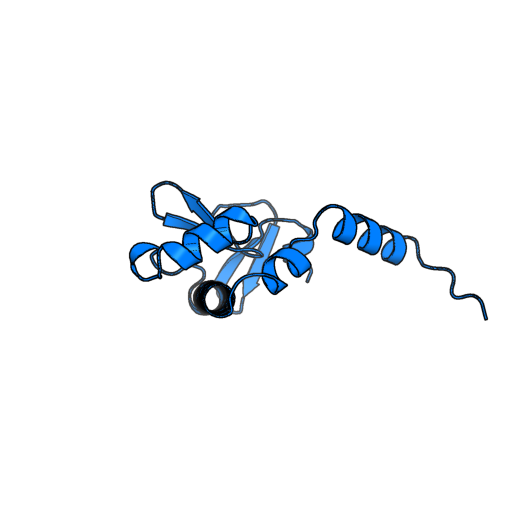2.938 -14.410 7.175 1.00 85.94 95 GLU A O 1
ATOM 693 N N . THR A 1 96 ? -10.797 -13.938 6.707 1.00 87.94 96 THR A N 1
ATOM 694 C CA . THR A 1 96 ? -11.022 -12.571 6.230 1.00 87.94 96 THR A CA 1
ATOM 695 C C . THR A 1 96 ? -10.942 -12.502 4.711 1.00 87.94 96 THR A C 1
ATOM 697 O O . THR A 1 96 ? -10.136 -13.190 4.090 1.00 87.94 96 THR A O 1
ATOM 700 N N . ILE A 1 97 ? -11.767 -11.658 4.094 1.00 90.75 97 ILE A N 1
ATOM 701 C CA . ILE A 1 97 ? -11.721 -11.380 2.655 1.00 90.75 97 ILE A CA 1
ATOM 702 C C . ILE A 1 97 ? -11.279 -9.933 2.473 1.00 90.75 97 ILE A C 1
ATOM 704 O O . ILE A 1 97 ? -11.898 -9.034 3.036 1.00 90.75 97 ILE A O 1
ATOM 708 N N . VAL A 1 98 ? -10.231 -9.722 1.680 1.00 93.31 98 VAL A N 1
ATOM 709 C CA . VAL A 1 98 ? -9.663 -8.396 1.404 1.00 93.31 98 VAL A CA 1
ATOM 710 C C . VAL A 1 98 ? -9.659 -8.153 -0.099 1.00 93.31 98 VAL A C 1
ATOM 712 O O . VAL A 1 98 ? -9.364 -9.062 -0.879 1.00 93.31 98 VAL A O 1
ATOM 715 N N . GLY A 1 99 ? -10.001 -6.934 -0.517 1.00 95.06 99 GLY A N 1
ATOM 716 C CA . GLY A 1 99 ? -9.931 -6.541 -1.918 1.00 95.06 99 GLY A CA 1
ATOM 717 C C . GLY A 1 99 ? -8.490 -6.559 -2.422 1.00 95.06 99 GLY A C 1
ATOM 718 O O . GLY A 1 99 ? -7.560 -6.183 -1.708 1.00 95.06 99 GLY A O 1
ATOM 719 N N . ALA A 1 100 ? -8.302 -6.984 -3.664 1.00 95.19 100 ALA A N 1
ATOM 720 C CA . ALA A 1 100 ? -7.040 -6.854 -4.376 1.00 95.19 100 ALA A CA 1
ATOM 721 C C . ALA A 1 100 ? -7.109 -5.636 -5.308 1.00 95.19 100 ALA A C 1
ATOM 723 O O . ALA A 1 100 ? -8.155 -5.383 -5.923 1.00 95.19 100 ALA A O 1
ATOM 724 N N . MET A 1 101 ? -6.011 -4.884 -5.416 1.00 92.25 101 MET A N 1
ATOM 725 C CA . MET A 1 101 ? -5.939 -3.700 -6.287 1.00 92.25 101 MET A CA 1
ATOM 726 C C . MET A 1 101 ? -6.050 -4.091 -7.770 1.00 92.25 101 MET A C 1
ATOM 728 O O . MET A 1 101 ? -6.783 -3.453 -8.528 1.00 92.25 101 MET A O 1
ATOM 732 N N . CYS A 1 102 ? -5.397 -5.185 -8.172 1.00 89.50 102 CYS A N 1
ATOM 733 C CA . CYS A 1 102 ? -5.472 -5.757 -9.518 1.00 89.50 102 CYS A CA 1
ATOM 734 C C . CYS A 1 102 ? -5.885 -7.241 -9.510 1.00 89.50 102 CYS A C 1
ATOM 736 O O . CYS A 1 102 ? -5.877 -7.922 -8.489 1.00 89.50 102 CYS A O 1
ATOM 738 N N . SER A 1 103 ? -6.212 -7.791 -10.684 1.00 86.88 103 SER A N 1
ATOM 739 C CA . SER A 1 103 ? -6.499 -9.229 -10.832 1.00 86.88 103 SER A CA 1
ATOM 740 C C . SER A 1 103 ? -5.274 -10.117 -10.595 1.00 86.88 103 SER A C 1
ATOM 742 O O . SER A 1 103 ? -5.414 -11.234 -10.108 1.00 86.88 103 SER A O 1
ATOM 744 N N . LEU A 1 104 ? -4.075 -9.622 -10.918 1.00 86.12 104 LEU A N 1
ATOM 745 C CA . LEU A 1 104 ? -2.813 -10.324 -10.667 1.00 86.12 104 LEU A CA 1
ATOM 746 C C . LEU A 1 104 ? -2.485 -10.410 -9.174 1.00 86.12 104 LEU A C 1
ATOM 748 O O . LEU A 1 104 ? -1.958 -11.420 -8.723 1.00 86.12 104 LEU A O 1
ATOM 752 N N . ASP A 1 105 ? -2.866 -9.392 -8.411 1.00 87.38 105 ASP A N 1
ATOM 753 C CA . ASP A 1 105 ? -2.676 -9.345 -6.960 1.00 87.38 105 ASP A CA 1
ATOM 754 C C . ASP A 1 105 ? -3.497 -10.404 -6.229 1.00 87.38 105 ASP A C 1
ATOM 756 O O . ASP A 1 105 ? -3.122 -10.845 -5.149 1.00 87.38 105 ASP A O 1
ATOM 760 N N . ALA A 1 106 ? -4.603 -10.843 -6.835 1.00 87.12 106 ALA A N 1
ATOM 761 C CA . ALA A 1 106 ? -5.419 -11.926 -6.307 1.00 87.12 106 ALA A CA 1
ATOM 762 C C . ALA A 1 106 ? -4.875 -13.332 -6.632 1.00 87.12 106 ALA A C 1
ATOM 764 O O . ALA A 1 106 ? -5.408 -14.317 -6.124 1.00 87.12 106 ALA A O 1
ATOM 765 N N . LEU A 1 107 ? -3.861 -13.441 -7.501 1.00 82.62 107 LEU A N 1
ATOM 766 C CA . LEU A 1 107 ? -3.259 -14.714 -7.915 1.00 82.62 107 LEU A CA 1
ATOM 767 C C . LEU A 1 107 ? -1.995 -15.073 -7.120 1.00 82.62 107 LEU A C 1
ATOM 769 O O . LEU A 1 107 ? -1.713 -16.261 -6.962 1.00 82.62 107 LEU A O 1
ATOM 773 N N . ALA A 1 108 ? -1.213 -14.058 -6.743 1.00 62.78 108 ALA A N 1
ATOM 774 C CA . ALA A 1 108 ? 0.179 -14.184 -6.309 1.00 62.78 108 ALA A CA 1
ATOM 775 C C . ALA A 1 108 ? 0.360 -14.736 -4.886 1.00 62.78 108 ALA A C 1
ATOM 777 O O . ALA A 1 108 ? -0.474 -14.432 -4.005 1.00 62.78 108 ALA A O 1
#

Sequence (108 aa):
MLIATSTADAGFERLSATFPLADRLAELPDGARRTHRAILDTYLATGEPPSAGALDPTHLAALSEVDAVVVDEGAIVGAYPFTSQATGHAVQIVETIVGAMCSLDALA

Secondary structure (DSSP, 8-state):
------HHHHHHHHHHHH--HHHHHHHS-HHHHHHHHHHHHHHHHHSSPPPGGGS-HHHHHHHHHTTSEEEETTEEEEETTEESS--S-EEEETTEEEEESSTTTTT-

Radius of gyration: 15.52 Å; chains: 1; bounding box: 35×37×40 Å